Protein AF-A0A3B0MNW0-F1 (afdb_monomer_lite)

Structure (mmCIF, N/CA/C/O backbone):
data_AF-A0A3B0MNW0-F1
#
_entry.id   AF-A0A3B0MNW0-F1
#
loop_
_atom_site.group_PDB
_atom_site.id
_atom_site.type_symbol
_atom_site.label_atom_id
_atom_site.label_alt_id
_atom_site.label_comp_id
_atom_site.label_asym_id
_atom_site.label_entity_id
_atom_site.label_seq_id
_atom_site.pdbx_PDB_ins_code
_atom_site.Cartn_x
_atom_site.Cartn_y
_atom_site.Cartn_z
_atom_site.occupancy
_atom_site.B_iso_or_equiv
_atom_site.auth_seq_id
_atom_site.auth_comp_id
_atom_site.auth_asym_id
_atom_site.auth_atom_id
_atom_site.pdbx_PDB_model_num
ATOM 1 N N . MET A 1 1 ? 29.381 12.693 -3.119 1.00 36.09 1 MET A N 1
ATOM 2 C CA . MET A 1 1 ? 29.227 11.265 -3.473 1.00 36.09 1 MET A CA 1
ATOM 3 C C . MET A 1 1 ? 30.516 10.561 -3.095 1.00 36.09 1 MET A C 1
ATOM 5 O O . MET A 1 1 ? 31.515 10.735 -3.777 1.00 36.09 1 MET A O 1
ATOM 9 N N . THR A 1 2 ? 30.547 9.891 -1.947 1.00 42.56 2 THR A N 1
ATOM 10 C CA . THR A 1 2 ? 31.717 9.126 -1.503 1.00 42.56 2 THR A CA 1
ATOM 11 C C . THR A 1 2 ? 31.659 7.737 -2.134 1.00 42.56 2 THR A C 1
ATOM 13 O O . THR A 1 2 ? 30.657 7.033 -2.026 1.00 42.56 2 THR A O 1
ATOM 16 N N . PHE A 1 3 ? 32.710 7.375 -2.865 1.00 42.12 3 PHE A N 1
ATOM 17 C CA . PHE A 1 3 ? 32.856 6.060 -3.482 1.00 42.12 3 PHE A CA 1
ATOM 18 C C . PHE A 1 3 ? 32.951 4.986 -2.385 1.00 42.12 3 PHE A C 1
ATOM 20 O O . PHE A 1 3 ? 33.597 5.236 -1.364 1.00 42.12 3 PHE A O 1
ATOM 27 N N . PRO A 1 4 ? 32.321 3.808 -2.544 1.00 53.31 4 PRO A N 1
ATOM 28 C CA . PRO A 1 4 ? 32.454 2.745 -1.561 1.00 53.31 4 PRO A CA 1
ATOM 29 C C . PRO A 1 4 ? 33.899 2.233 -1.543 1.00 53.31 4 PRO A C 1
ATOM 31 O O . PRO A 1 4 ? 34.446 1.821 -2.566 1.00 53.31 4 PRO A O 1
ATOM 34 N N . ASP A 1 5 ? 34.489 2.293 -0.354 1.00 54.06 5 ASP A N 1
ATOM 35 C CA . ASP A 1 5 ? 35.835 1.844 -0.010 1.00 54.06 5 ASP A CA 1
ATOM 36 C C . ASP A 1 5 ? 35.990 0.341 -0.324 1.00 54.06 5 ASP A C 1
ATOM 38 O O . ASP A 1 5 ? 35.261 -0.495 0.224 1.00 54.06 5 ASP A O 1
ATOM 42 N N . ARG A 1 6 ? 36.873 -0.002 -1.274 1.00 61.06 6 ARG A N 1
ATOM 43 C CA . ARG A 1 6 ? 37.001 -1.363 -1.835 1.00 61.06 6 ARG A CA 1
ATOM 44 C C . ARG A 1 6 ? 37.738 -2.345 -0.913 1.00 61.06 6 ARG A C 1
ATOM 46 O O . ARG A 1 6 ? 37.731 -3.538 -1.208 1.00 61.06 6 ARG A O 1
ATOM 53 N N . ASP A 1 7 ? 38.285 -1.888 0.216 1.00 60.09 7 ASP A N 1
ATOM 54 C CA . ASP A 1 7 ? 39.252 -2.667 1.007 1.00 60.09 7 ASP A CA 1
ATOM 55 C C . ASP A 1 7 ? 38.707 -3.265 2.321 1.00 60.09 7 ASP A C 1
ATOM 57 O O . ASP A 1 7 ? 39.449 -3.863 3.109 1.00 60.09 7 ASP A O 1
ATOM 61 N N . LYS A 1 8 ? 37.394 -3.197 2.585 1.00 62.44 8 LYS A N 1
ATOM 62 C CA . LYS A 1 8 ? 36.804 -3.854 3.769 1.00 62.44 8 LYS A CA 1
ATOM 63 C C . LYS A 1 8 ? 36.561 -5.346 3.529 1.00 62.44 8 LYS A C 1
ATOM 65 O O . LYS A 1 8 ? 35.678 -5.728 2.762 1.00 62.44 8 LYS A O 1
ATOM 70 N N . LYS A 1 9 ? 37.290 -6.204 4.261 1.00 63.94 9 LYS A N 1
ATOM 71 C CA . LYS A 1 9 ? 37.047 -7.660 4.297 1.00 63.94 9 LYS A CA 1
ATOM 72 C C . LYS A 1 9 ? 35.566 -7.936 4.611 1.00 63.94 9 LYS A C 1
ATOM 74 O O . LYS A 1 9 ? 35.046 -7.379 5.583 1.00 63.94 9 LYS A O 1
ATOM 79 N N . PRO A 1 10 ? 34.875 -8.784 3.829 1.00 61.00 10 PRO A N 1
ATOM 80 C CA . PRO A 1 10 ? 33.451 -9.019 4.017 1.00 61.00 10 PRO A CA 1
ATOM 81 C C . PRO A 1 10 ? 33.197 -9.642 5.393 1.00 61.00 10 PRO A C 1
ATOM 83 O O . PRO A 1 10 ? 33.754 -10.685 5.739 1.00 61.00 10 PRO A O 1
ATOM 86 N N . SER A 1 11 ? 32.354 -8.983 6.189 1.00 72.56 11 SER A N 1
ATOM 87 C CA . SER A 1 11 ? 31.927 -9.482 7.498 1.00 72.56 11 SER A CA 1
ATOM 88 C C . SER A 1 11 ? 31.248 -10.851 7.356 1.00 72.56 11 SER A C 1
ATOM 90 O O . SER A 1 11 ? 30.500 -11.084 6.402 1.00 72.56 11 SER A O 1
ATOM 92 N N . LYS A 1 12 ? 31.466 -11.755 8.324 1.00 70.44 12 LYS A N 1
ATOM 93 C CA . LYS A 1 12 ? 30.869 -13.108 8.357 1.00 70.44 12 LYS A CA 1
ATOM 94 C C . LYS A 1 12 ? 29.346 -13.077 8.158 1.00 70.44 12 LYS A C 1
ATOM 96 O O . LYS A 1 12 ? 28.796 -13.950 7.491 1.00 70.44 12 LYS A O 1
ATOM 101 N N . THR A 1 13 ? 28.689 -12.029 8.650 1.00 71.56 13 THR A N 1
ATOM 102 C CA . THR A 1 13 ? 27.249 -11.788 8.487 1.00 71.56 13 THR A CA 1
ATOM 103 C C . THR A 1 13 ? 26.849 -11.589 7.021 1.00 71.56 13 THR A C 1
ATOM 105 O O . THR A 1 13 ? 25.862 -12.161 6.568 1.00 71.56 13 THR A O 1
ATOM 108 N N . VAL A 1 14 ? 27.640 -10.839 6.246 1.00 72.31 14 VAL A N 1
ATOM 109 C CA . VAL A 1 14 ? 27.376 -10.574 4.818 1.00 72.31 14 VAL A CA 1
ATOM 110 C C . VAL A 1 14 ? 27.516 -11.859 3.997 1.00 72.31 14 VAL A C 1
ATOM 112 O O . VAL A 1 14 ? 26.724 -12.110 3.089 1.00 72.31 14 VAL A O 1
ATOM 115 N N . ASN A 1 15 ? 28.469 -12.720 4.362 1.00 75.12 15 ASN A N 1
ATOM 116 C CA . ASN A 1 15 ? 28.661 -14.016 3.710 1.00 75.12 15 ASN A CA 1
ATOM 117 C C . ASN A 1 15 ? 27.502 -14.984 3.992 1.00 75.12 15 ASN A C 1
ATOM 119 O O . ASN A 1 15 ? 27.052 -15.667 3.072 1.00 75.12 15 ASN A O 1
ATOM 123 N N . PHE A 1 16 ? 26.971 -15.003 5.220 1.00 80.31 16 PHE A N 1
ATOM 124 C CA . PHE A 1 16 ? 25.809 -15.826 5.571 1.00 80.31 16 PHE A CA 1
ATOM 125 C C . PHE A 1 16 ? 24.532 -15.367 4.853 1.00 80.31 16 PHE A C 1
ATOM 127 O O . PHE A 1 16 ? 23.819 -16.186 4.275 1.00 80.31 16 PHE A O 1
ATOM 134 N N . ILE A 1 17 ? 24.282 -14.056 4.798 1.00 77.62 17 ILE A N 1
ATOM 135 C CA . ILE A 1 17 ? 23.137 -13.492 4.063 1.00 77.62 17 ILE A CA 1
ATOM 136 C C . ILE A 1 17 ? 23.224 -13.853 2.575 1.00 77.62 17 ILE A C 1
ATOM 138 O O . ILE A 1 17 ? 22.239 -14.299 1.985 1.00 77.62 17 ILE A O 1
ATOM 142 N N . ASN A 1 18 ? 24.408 -13.724 1.968 1.00 74.38 18 ASN A N 1
ATOM 143 C CA . ASN A 1 18 ? 24.621 -14.110 0.573 1.00 74.38 18 ASN A CA 1
ATOM 144 C C . ASN A 1 18 ? 24.443 -15.621 0.347 1.00 74.38 18 ASN A C 1
ATOM 146 O O . ASN A 1 18 ? 23.929 -16.019 -0.699 1.00 74.38 18 ASN A O 1
ATOM 150 N N . PHE A 1 19 ? 24.821 -16.460 1.315 1.00 81.81 19 PHE A N 1
ATOM 151 C CA . PHE A 1 19 ? 24.630 -17.911 1.255 1.00 81.81 19 PHE A CA 1
ATOM 152 C C . PHE A 1 19 ? 23.146 -18.300 1.293 1.00 81.81 19 PHE A C 1
ATOM 154 O O . PHE A 1 19 ? 22.674 -19.011 0.404 1.00 81.81 19 PHE A O 1
ATOM 161 N N . VAL A 1 20 ? 22.387 -17.773 2.258 1.00 80.56 20 VAL A N 1
ATOM 162 C CA . VAL A 1 20 ? 20.937 -18.013 2.368 1.00 80.56 20 VAL A CA 1
ATOM 163 C C . VAL A 1 20 ? 20.207 -17.491 1.127 1.00 80.56 20 VAL A C 1
ATOM 165 O O . VAL A 1 20 ? 19.346 -18.177 0.575 1.00 80.56 20 VAL A O 1
ATOM 168 N N . ARG A 1 21 ? 20.606 -16.320 0.616 1.00 73.75 21 ARG A N 1
ATOM 169 C CA . ARG A 1 21 ? 20.029 -15.734 -0.601 1.00 73.75 21 ARG A CA 1
ATOM 170 C C . ARG A 1 21 ? 20.258 -16.598 -1.841 1.00 73.75 21 ARG A C 1
ATOM 172 O O . ARG A 1 21 ? 19.325 -16.785 -2.618 1.00 73.75 21 ARG A O 1
ATOM 179 N N . ARG A 1 22 ? 21.471 -17.143 -2.016 1.00 75.00 22 ARG A N 1
ATOM 180 C CA . ARG A 1 22 ? 21.783 -18.095 -3.099 1.00 75.00 22 ARG A CA 1
ATOM 181 C C . ARG A 1 22 ? 20.985 -19.387 -2.951 1.00 75.00 22 ARG A C 1
ATOM 183 O O . ARG A 1 22 ? 20.502 -19.913 -3.946 1.00 75.00 22 ARG A O 1
ATOM 190 N N . ARG A 1 23 ? 20.818 -19.881 -1.720 1.00 78.75 23 ARG A N 1
ATOM 191 C CA . ARG A 1 23 ? 20.096 -21.132 -1.449 1.00 78.75 23 ARG A CA 1
ATOM 192 C C . ARG A 1 23 ? 18.610 -21.047 -1.789 1.00 78.75 23 ARG A C 1
ATOM 194 O O . ARG A 1 23 ? 18.051 -22.033 -2.258 1.00 78.75 23 ARG A O 1
ATOM 201 N N . LEU A 1 24 ? 18.000 -19.889 -1.552 1.00 81.19 24 LEU A N 1
ATOM 202 C CA . LEU A 1 24 ? 16.569 -19.652 -1.751 1.00 81.19 24 LEU A CA 1
ATOM 203 C C . LEU A 1 24 ? 16.244 -19.012 -3.113 1.00 81.19 24 LEU A C 1
ATOM 205 O O . LEU A 1 24 ? 15.097 -18.654 -3.353 1.00 81.19 24 LEU A O 1
ATOM 209 N N . ASN A 1 25 ? 17.243 -18.874 -3.999 1.00 75.38 25 ASN A N 1
ATOM 210 C CA . ASN A 1 25 ? 17.125 -18.290 -5.341 1.00 75.38 25 ASN A CA 1
ATOM 211 C C . ASN A 1 25 ? 16.321 -16.976 -5.375 1.00 75.38 25 ASN A C 1
ATOM 213 O O . ASN A 1 25 ? 15.524 -16.735 -6.280 1.00 75.38 25 ASN A O 1
ATOM 217 N N . PHE A 1 26 ? 16.500 -16.122 -4.363 1.00 73.88 26 PHE A N 1
ATOM 218 C CA . PHE A 1 26 ? 15.777 -14.857 -4.318 1.00 73.88 26 PHE A CA 1
ATOM 219 C C . PHE A 1 26 ? 16.351 -13.892 -5.361 1.00 73.88 26 PHE A C 1
ATOM 221 O O . PHE A 1 26 ? 17.525 -13.505 -5.232 1.00 73.88 26 PHE A O 1
ATOM 228 N N . PRO A 1 27 ? 15.552 -13.441 -6.350 1.00 73.25 27 PRO A N 1
ATOM 229 C CA . PRO A 1 27 ? 16.014 -12.472 -7.329 1.00 73.25 27 PRO A CA 1
ATOM 230 C C . PRO A 1 27 ? 16.506 -11.206 -6.623 1.00 73.25 27 PRO A C 1
ATOM 232 O O . PRO A 1 27 ? 15.919 -10.693 -5.663 1.00 73.25 27 PRO A O 1
ATOM 235 N N . LYS A 1 28 ? 17.657 -10.703 -7.067 1.00 65.81 28 LYS A N 1
ATOM 236 C CA . LYS A 1 28 ? 18.142 -9.393 -6.644 1.00 65.81 28 LYS A CA 1
ATOM 237 C C . LYS A 1 28 ? 17.411 -8.349 -7.477 1.00 65.81 28 LYS A C 1
ATOM 239 O O . LYS A 1 28 ? 17.868 -7.993 -8.559 1.00 65.81 28 LYS A O 1
ATOM 244 N N . PHE A 1 29 ? 16.280 -7.866 -6.970 1.00 66.94 29 PHE A N 1
ATOM 245 C CA . PHE A 1 29 ? 15.627 -6.685 -7.521 1.00 66.94 29 PHE A CA 1
ATOM 246 C C . PHE A 1 29 ? 16.556 -5.487 -7.312 1.00 66.94 29 PHE A C 1
ATOM 248 O O . PHE A 1 29 ? 16.593 -4.875 -6.251 1.00 66.94 29 PHE A O 1
ATOM 255 N N . THR A 1 30 ? 17.375 -5.216 -8.325 1.00 62.50 30 THR A N 1
ATOM 256 C CA . THR A 1 30 ? 18.243 -4.034 -8.410 1.00 62.50 30 THR A CA 1
ATOM 257 C C . THR A 1 30 ? 17.519 -2.965 -9.223 1.00 62.50 30 THR A C 1
ATOM 259 O O . THR A 1 30 ? 18.106 -2.296 -10.064 1.00 62.50 30 THR A O 1
ATOM 262 N N . ILE A 1 31 ? 16.202 -2.879 -9.040 1.00 62.00 31 ILE A N 1
ATOM 263 C CA . ILE A 1 31 ? 15.390 -1.845 -9.655 1.00 62.00 31 ILE A CA 1
ATOM 264 C C . ILE A 1 31 ? 15.525 -0.665 -8.704 1.00 62.00 31 ILE A C 1
ATOM 266 O O . ILE A 1 31 ? 14.866 -0.620 -7.666 1.00 62.00 31 ILE A O 1
ATOM 270 N N . ASN A 1 32 ? 16.438 0.258 -9.004 1.00 57.22 32 ASN A N 1
ATOM 271 C CA . ASN A 1 32 ? 16.255 1.601 -8.478 1.00 57.22 32 ASN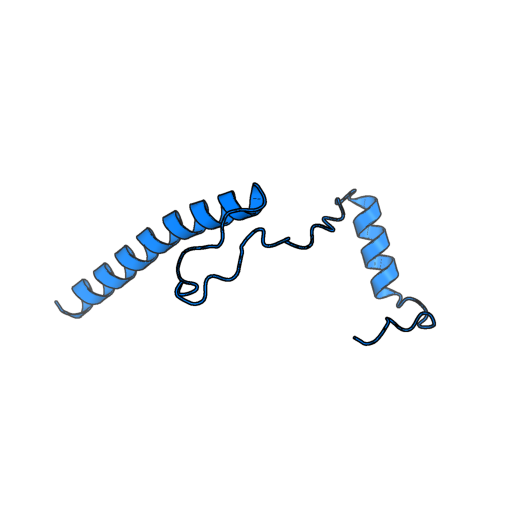 A CA 1
ATOM 272 C C . ASN A 1 32 ? 14.897 2.046 -9.028 1.00 57.22 32 ASN A C 1
ATOM 274 O O . ASN A 1 32 ? 14.728 1.954 -10.245 1.00 57.22 32 ASN A O 1
ATOM 278 N N . PRO A 1 33 ? 13.922 2.451 -8.197 1.00 57.12 33 PRO A N 1
ATOM 279 C CA . PRO A 1 33 ? 12.699 3.030 -8.720 1.00 57.12 33 PRO A CA 1
ATOM 280 C C . PRO A 1 33 ? 13.106 4.283 -9.497 1.00 57.12 33 PRO A C 1
ATOM 282 O O . PRO A 1 33 ? 13.425 5.320 -8.919 1.00 57.12 33 PRO A O 1
ATOM 285 N N . THR A 1 34 ? 13.215 4.154 -10.817 1.00 54.69 34 THR A N 1
ATOM 286 C CA . THR A 1 34 ? 13.338 5.286 -11.720 1.00 54.69 34 THR A CA 1
ATOM 287 C C . THR A 1 34 ? 11.989 5.962 -11.683 1.00 54.69 34 THR A C 1
ATOM 289 O O . THR A 1 34 ? 11.031 5.442 -12.236 1.00 54.69 34 THR A O 1
ATOM 292 N N . TYR A 1 35 ? 11.900 7.079 -10.968 1.00 56.66 35 TYR A N 1
ATOM 293 C CA . TYR A 1 35 ? 10.788 8.007 -11.108 1.00 56.66 35 TYR A CA 1
ATOM 294 C C . TYR A 1 35 ? 10.807 8.478 -12.568 1.00 56.66 35 TYR A C 1
ATOM 296 O O . TYR A 1 35 ? 11.811 9.036 -13.010 1.00 56.66 35 TYR A O 1
ATOM 304 N N . ALA A 1 36 ? 9.763 8.164 -13.336 1.00 55.69 36 ALA A N 1
ATOM 305 C CA . ALA A 1 36 ? 9.637 8.615 -14.726 1.00 55.69 36 ALA A CA 1
ATOM 306 C C . ALA A 1 36 ? 9.175 10.080 -14.809 1.00 55.69 36 ALA A C 1
ATOM 308 O O . ALA A 1 36 ? 9.055 10.641 -15.894 1.00 55.69 36 ALA A O 1
ATOM 309 N N . ASP A 1 37 ? 8.936 10.700 -13.656 1.00 59.94 37 ASP A N 1
ATOM 310 C CA . ASP A 1 37 ? 8.237 11.963 -13.555 1.00 59.94 37 ASP A CA 1
ATOM 311 C C . ASP A 1 37 ? 9.169 13.160 -13.672 1.00 59.94 37 ASP A C 1
ATOM 313 O O . ASP A 1 37 ? 10.158 13.302 -12.946 1.00 59.94 37 ASP A O 1
ATOM 317 N N . ALA A 1 38 ? 8.780 14.082 -14.549 1.00 62.22 38 ALA A N 1
ATOM 318 C CA . ALA A 1 38 ? 9.296 15.436 -14.529 1.00 62.22 38 ALA A CA 1
ATOM 319 C C . ALA A 1 38 ? 8.814 16.147 -13.245 1.00 62.22 38 ALA A C 1
ATOM 321 O O . ALA A 1 38 ? 7.627 16.075 -12.910 1.00 62.22 38 ALA A O 1
ATOM 322 N N . PRO A 1 39 ? 9.698 16.843 -12.504 1.00 61.78 39 PRO A N 1
ATOM 323 C CA . PRO A 1 39 ? 9.301 17.574 -11.308 1.00 61.78 39 PRO A CA 1
ATOM 324 C C . PRO A 1 39 ? 8.455 18.799 -11.683 1.00 61.78 39 PRO A C 1
ATOM 326 O O . PRO A 1 39 ? 8.976 19.876 -11.974 1.00 61.78 39 PRO A O 1
ATOM 329 N N . GLU A 1 40 ? 7.135 18.649 -11.638 1.00 61.22 40 GLU A N 1
ATOM 330 C CA . GLU A 1 40 ? 6.184 19.749 -11.796 1.00 61.22 40 GLU A CA 1
ATOM 331 C C . GLU A 1 40 ? 6.044 20.512 -10.470 1.00 61.22 40 GLU A C 1
ATOM 333 O O . GLU A 1 40 ? 5.411 20.046 -9.525 1.00 61.22 40 GLU A O 1
ATOM 338 N N . ARG A 1 41 ? 6.641 21.711 -10.388 1.00 63.41 41 ARG A N 1
ATOM 339 C CA . ARG A 1 41 ? 6.752 22.523 -9.151 1.00 63.41 41 ARG A CA 1
ATOM 340 C C . ARG A 1 41 ? 5.417 22.882 -8.489 1.00 63.41 41 ARG A C 1
ATOM 342 O O . ARG A 1 41 ? 5.402 23.267 -7.325 1.00 63.41 41 ARG A O 1
ATOM 349 N N . TRP A 1 42 ? 4.326 22.820 -9.241 1.00 65.50 42 TRP A N 1
ATOM 350 C CA . TRP A 1 42 ? 2.982 23.173 -8.790 1.00 65.50 42 TRP A CA 1
ATOM 351 C C . TRP A 1 42 ? 2.184 21.963 -8.288 1.00 65.50 42 TRP A C 1
ATOM 353 O O . TRP A 1 42 ? 1.133 22.146 -7.673 1.00 65.50 42 TRP A O 1
ATOM 363 N N . ARG A 1 43 ? 2.666 20.732 -8.510 1.00 59.28 43 ARG A N 1
ATOM 364 C CA . ARG A 1 43 ? 2.041 19.531 -7.956 1.00 59.28 43 ARG A CA 1
ATOM 365 C C . ARG A 1 43 ? 2.486 19.343 -6.513 1.00 59.28 43 ARG A C 1
ATOM 367 O O . ARG A 1 43 ? 3.664 19.187 -6.207 1.00 59.28 43 ARG A O 1
ATOM 374 N N . THR A 1 44 ? 1.519 19.328 -5.607 1.00 60.06 44 THR A N 1
ATOM 375 C CA . THR A 1 44 ? 1.723 18.795 -4.260 1.00 60.06 44 THR A CA 1
ATOM 376 C C . THR A 1 44 ? 1.979 17.289 -4.391 1.00 60.06 44 THR A C 1
ATOM 378 O O . THR A 1 44 ? 1.313 16.644 -5.198 1.00 60.06 44 THR A O 1
ATOM 381 N N . ASN A 1 45 ? 2.909 16.711 -3.617 1.00 62.75 45 ASN A N 1
ATOM 382 C CA . ASN A 1 45 ? 3.261 15.271 -3.627 1.00 62.75 45 ASN A CA 1
ATOM 383 C C . ASN A 1 45 ? 2.125 14.354 -3.103 1.00 62.75 45 ASN A C 1
ATOM 385 O O . ASN A 1 45 ? 2.363 13.377 -2.396 1.00 62.75 45 ASN A O 1
ATOM 389 N N . MET A 1 46 ? 0.874 14.693 -3.392 1.00 58.06 46 MET A N 1
ATOM 390 C CA . MET A 1 46 ? -0.332 14.181 -2.761 1.00 58.06 46 MET A CA 1
ATOM 391 C C . MET A 1 46 ? -1.184 13.423 -3.790 1.00 58.06 46 MET A C 1
ATOM 393 O O . MET A 1 46 ? -2.342 13.756 -4.012 1.00 58.06 46 MET A O 1
ATOM 397 N N . GLY A 1 47 ? -0.590 12.438 -4.471 1.00 60.94 47 GLY A N 1
ATOM 398 C CA . GLY A 1 47 ? -1.312 11.665 -5.495 1.00 60.94 47 GLY A CA 1
ATOM 399 C C . GLY A 1 47 ? -0.557 10.536 -6.200 1.00 60.94 47 GLY A C 1
ATOM 400 O O . GLY A 1 47 ? -1.134 9.894 -7.068 1.00 60.94 47 GLY A O 1
ATOM 401 N N . GLY A 1 48 ? 0.694 10.254 -5.825 1.00 6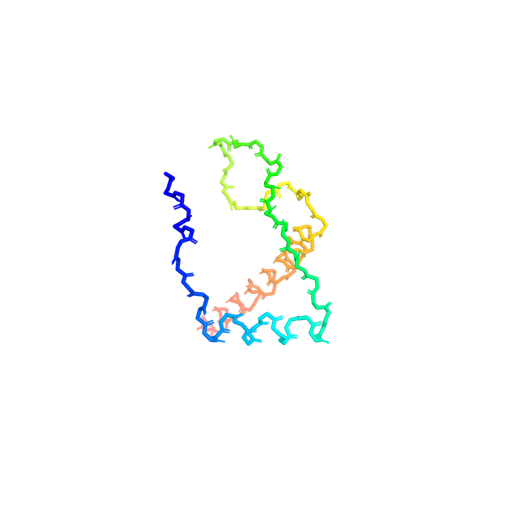0.31 48 GLY A N 1
ATOM 402 C CA . GLY A 1 48 ? 1.535 9.315 -6.569 1.00 60.31 48 GLY A CA 1
ATOM 403 C C . GLY A 1 48 ? 2.107 9.944 -7.843 1.00 60.31 48 GLY A C 1
ATOM 404 O O . GLY A 1 48 ? 1.494 10.805 -8.466 1.00 60.31 48 GLY A O 1
ATOM 405 N N . PHE A 1 49 ? 3.331 9.548 -8.169 1.00 65.06 49 PHE A N 1
ATOM 406 C CA . PHE A 1 49 ? 4.009 9.886 -9.420 1.00 65.06 49 PHE A CA 1
ATOM 407 C C . PHE A 1 49 ? 3.512 8.935 -10.532 1.00 65.06 49 PHE A C 1
ATOM 409 O O . PHE A 1 49 ? 3.044 7.836 -10.209 1.00 65.06 49 PHE A O 1
ATOM 416 N N . ASP A 1 50 ? 3.590 9.339 -11.803 1.00 65.69 50 ASP A N 1
ATOM 417 C CA . ASP A 1 50 ? 3.294 8.499 -12.964 1.00 65.69 50 ASP A CA 1
ATOM 418 C C . ASP A 1 50 ? 4.027 7.157 -12.790 1.00 65.69 50 ASP A C 1
ATOM 420 O O . ASP A 1 50 ? 5.245 7.107 -12.560 1.00 65.69 50 ASP A O 1
ATOM 424 N N . PRO A 1 51 ? 3.298 6.028 -12.796 1.00 59.09 51 PRO A N 1
ATOM 425 C CA . PRO A 1 51 ? 3.888 4.759 -12.427 1.00 59.09 51 PRO A CA 1
ATOM 426 C C . PRO A 1 51 ? 4.886 4.331 -13.503 1.00 59.09 51 PRO A C 1
ATOM 428 O O . PRO A 1 51 ? 4.542 3.742 -14.519 1.00 59.09 51 PRO A O 1
ATOM 431 N N . ALA A 1 52 ? 6.168 4.560 -13.239 1.00 61.12 52 ALA A N 1
ATOM 432 C CA . ALA A 1 52 ? 7.257 4.124 -14.108 1.00 61.12 52 ALA A CA 1
ATOM 433 C C . ALA A 1 52 ? 7.403 2.590 -14.187 1.00 61.12 52 ALA A C 1
ATOM 435 O O . ALA A 1 52 ? 8.198 2.076 -14.972 1.00 61.12 52 ALA A O 1
ATOM 436 N N . THR A 1 53 ? 6.697 1.845 -13.322 1.00 64.81 53 THR A N 1
ATOM 437 C CA . THR A 1 53 ? 6.783 0.383 -13.196 1.00 64.81 53 THR A CA 1
ATOM 438 C C . THR A 1 53 ? 5.445 -0.225 -12.745 1.00 64.81 53 THR A C 1
ATOM 440 O O . THR A 1 53 ? 4.731 0.409 -11.963 1.00 64.81 53 THR A O 1
ATOM 443 N N . PRO A 1 54 ? 5.134 -1.485 -13.118 1.00 74.19 54 PRO A N 1
ATOM 444 C CA . PRO A 1 54 ? 3.905 -2.171 -12.686 1.00 74.19 54 PRO A CA 1
ATOM 445 C C . PRO A 1 54 ? 3.805 -2.330 -11.159 1.00 74.19 54 PRO A C 1
ATOM 447 O O . PRO A 1 54 ? 2.717 -2.408 -10.596 1.00 74.19 54 PRO A O 1
ATOM 450 N N . TYR A 1 55 ? 4.945 -2.345 -10.459 1.00 74.62 55 TYR A N 1
ATOM 451 C CA . TYR A 1 55 ? 4.977 -2.354 -8.997 1.00 74.62 55 TYR A CA 1
ATOM 452 C C . TYR A 1 55 ? 4.476 -1.030 -8.401 1.00 74.62 55 TYR A C 1
ATOM 454 O O . TYR A 1 55 ? 3.712 -1.040 -7.439 1.00 74.62 55 TYR A O 1
ATOM 462 N N . ALA A 1 56 ? 4.863 0.109 -8.987 1.00 71.94 56 ALA A N 1
ATOM 463 C CA . ALA A 1 56 ? 4.398 1.421 -8.541 1.00 71.94 56 ALA A CA 1
ATOM 464 C C . ALA A 1 56 ? 2.881 1.582 -8.741 1.00 71.94 56 ALA A C 1
ATOM 466 O O . ALA A 1 56 ? 2.198 2.077 -7.848 1.00 71.94 56 ALA A O 1
ATOM 467 N N . GLU A 1 57 ? 2.344 1.085 -9.856 1.00 76.25 57 GLU A N 1
ATOM 468 C CA . GLU A 1 57 ? 0.901 1.074 -10.125 1.00 76.25 57 GLU A CA 1
ATOM 469 C C . GLU A 1 57 ? 0.127 0.240 -9.090 1.00 76.25 57 GLU A C 1
ATOM 471 O O . GLU A 1 57 ? -0.868 0.700 -8.526 1.00 76.25 57 GLU A O 1
ATOM 476 N N . ALA A 1 58 ? 0.624 -0.958 -8.759 1.00 77.81 58 ALA A N 1
ATOM 477 C CA . ALA A 1 58 ? 0.035 -1.793 -7.714 1.00 77.81 58 ALA A CA 1
ATOM 478 C C . ALA A 1 58 ? 0.054 -1.102 -6.338 1.00 77.81 58 ALA A C 1
ATOM 480 O O . ALA A 1 58 ? -0.924 -1.184 -5.592 1.00 77.81 58 ALA A O 1
ATOM 481 N N . CYS A 1 59 ? 1.132 -0.382 -6.006 1.00 78.00 59 CYS A N 1
ATOM 482 C CA . CYS A 1 59 ? 1.215 0.400 -4.773 1.00 78.00 59 CYS A CA 1
ATOM 483 C C . CYS A 1 59 ? 0.204 1.555 -4.7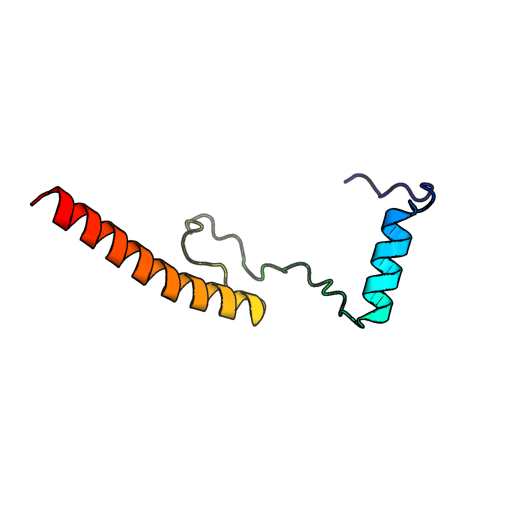37 1.00 78.00 59 CYS A C 1
ATOM 485 O O . CYS A 1 59 ? -0.408 1.773 -3.691 1.00 78.00 59 CYS A O 1
ATOM 487 N N . ILE A 1 60 ? -0.004 2.265 -5.850 1.00 80.94 60 ILE A N 1
ATOM 488 C CA . ILE A 1 60 ? -0.996 3.350 -5.943 1.00 80.94 60 ILE A CA 1
ATOM 489 C C . ILE A 1 60 ? -2.415 2.791 -5.798 1.00 80.94 60 ILE A C 1
ATOM 491 O O . ILE A 1 60 ? -3.204 3.305 -5.004 1.00 80.94 60 ILE A O 1
ATOM 495 N N . ASN A 1 61 ? -2.728 1.695 -6.488 1.00 83.38 61 ASN A N 1
ATOM 496 C CA . ASN A 1 61 ? -4.042 1.061 -6.393 1.00 83.38 61 ASN A CA 1
ATOM 497 C C . ASN A 1 61 ? -4.329 0.539 -4.978 1.00 83.38 61 ASN A C 1
ATOM 499 O O . ASN A 1 61 ? -5.422 0.752 -4.448 1.00 83.38 61 ASN A O 1
ATOM 503 N N . TYR A 1 62 ? -3.339 -0.078 -4.327 1.00 84.50 62 TYR A N 1
ATOM 504 C CA . TYR A 1 62 ? -3.463 -0.490 -2.930 1.00 84.50 62 TYR A CA 1
ATOM 505 C C . TYR A 1 62 ? -3.646 0.709 -1.989 1.00 84.50 62 TYR A C 1
ATOM 507 O O . TYR A 1 62 ? -4.502 0.671 -1.104 1.00 84.50 62 TYR A O 1
ATOM 515 N N . HIS A 1 63 ? -2.875 1.783 -2.190 1.00 85.31 63 HIS A N 1
ATOM 516 C CA . HIS A 1 63 ? -2.976 3.003 -1.393 1.00 85.31 63 HIS A CA 1
ATOM 517 C C . HIS A 1 63 ? -4.375 3.618 -1.480 1.00 85.31 63 HIS A C 1
ATOM 519 O O . HIS A 1 63 ? -4.983 3.885 -0.445 1.00 85.31 63 HIS A O 1
ATOM 525 N N . ASN A 1 64 ? -4.915 3.764 -2.692 1.00 83.25 64 ASN A N 1
ATOM 526 C CA . ASN A 1 64 ? -6.245 4.331 -2.903 1.00 83.25 64 ASN A CA 1
ATOM 527 C C . ASN A 1 64 ? -7.331 3.495 -2.221 1.00 83.25 64 ASN A C 1
ATOM 529 O O . ASN A 1 64 ? -8.201 4.051 -1.556 1.00 83.25 64 ASN A O 1
ATOM 533 N N . HIS A 1 65 ? -7.240 2.165 -2.304 1.00 86.62 65 HIS A N 1
ATOM 534 C CA . HIS A 1 65 ? -8.172 1.281 -1.610 1.00 86.62 65 HIS A CA 1
ATOM 535 C C . HIS A 1 65 ? -8.059 1.422 -0.082 1.00 86.62 65 HIS A C 1
ATOM 537 O O . HIS A 1 65 ? -9.065 1.584 0.604 1.00 86.62 65 HIS A O 1
ATOM 543 N N . ALA A 1 66 ? -6.841 1.419 0.470 1.00 87.56 66 ALA A N 1
ATOM 544 C CA . ALA A 1 66 ? -6.612 1.504 1.913 1.00 87.56 66 ALA A CA 1
ATOM 545 C C . ALA A 1 66 ? -7.036 2.856 2.519 1.00 87.56 66 ALA A C 1
ATOM 547 O O . ALA A 1 66 ? -7.635 2.890 3.598 1.00 87.56 66 ALA A O 1
ATOM 548 N N . VAL A 1 67 ? -6.764 3.965 1.827 1.00 88.94 67 VAL A N 1
ATOM 549 C CA . VAL A 1 67 ? -7.101 5.319 2.294 1.00 88.94 67 VAL A CA 1
ATOM 550 C C . VAL A 1 67 ? -8.611 5.500 2.442 1.00 88.94 67 VAL A C 1
ATOM 552 O O . VAL A 1 67 ? -9.055 6.084 3.432 1.00 88.94 67 VAL A O 1
ATOM 555 N N . THR A 1 68 ? -9.418 4.948 1.531 1.00 87.25 68 THR A N 1
ATOM 556 C CA . THR A 1 68 ? -10.883 5.014 1.641 1.00 87.25 68 THR A CA 1
ATOM 557 C C . THR A 1 68 ? -11.391 4.349 2.924 1.00 87.25 68 THR A C 1
ATOM 559 O O . THR A 1 68 ? -12.219 4.933 3.630 1.00 87.25 68 THR A O 1
ATOM 562 N N . PHE A 1 69 ? -10.857 3.177 3.287 1.00 92.25 69 PHE A N 1
ATOM 563 C CA . PHE A 1 69 ? -11.224 2.510 4.543 1.00 92.25 69 PHE A CA 1
ATOM 564 C C . PHE A 1 69 ? -10.759 3.286 5.775 1.00 92.25 69 PHE A C 1
ATOM 566 O O . PHE A 1 69 ? -11.510 3.386 6.746 1.00 92.25 69 PHE A O 1
ATOM 573 N N . MET A 1 70 ? -9.560 3.874 5.744 1.00 90.31 70 MET A N 1
ATOM 574 C CA . MET A 1 70 ? -9.071 4.695 6.857 1.00 90.31 70 MET A CA 1
ATOM 575 C C . MET A 1 70 ? -9.983 5.895 7.123 1.00 90.31 70 MET A C 1
ATOM 577 O O . MET A 1 70 ? -10.345 6.140 8.274 1.00 90.31 70 MET A O 1
ATOM 581 N N . ILE A 1 71 ? -10.400 6.608 6.072 1.00 91.69 71 ILE A N 1
ATOM 582 C CA . ILE A 1 71 ? -11.315 7.750 6.200 1.00 91.69 71 ILE A CA 1
ATOM 583 C C . ILE A 1 71 ? -12.649 7.296 6.797 1.00 91.69 71 ILE A C 1
ATOM 585 O O . ILE A 1 71 ? -13.139 7.914 7.742 1.00 91.69 71 ILE A O 1
ATOM 589 N N . PHE A 1 72 ? -13.215 6.195 6.297 1.00 93.00 72 PHE A N 1
ATOM 590 C CA . PHE A 1 72 ? -14.468 5.650 6.817 1.00 93.00 72 PHE A CA 1
ATOM 591 C C . PHE A 1 72 ? -14.386 5.325 8.316 1.00 93.00 72 PHE A C 1
ATOM 593 O O . PHE A 1 72 ? -15.264 5.726 9.083 1.00 93.00 72 PHE A O 1
ATOM 600 N N . VAL A 1 73 ? -13.318 4.651 8.755 1.00 94.44 73 VAL A N 1
ATOM 601 C CA . VAL A 1 73 ? -13.117 4.308 10.172 1.00 94.44 73 VAL A CA 1
ATOM 602 C C . VAL A 1 73 ? -12.991 5.567 11.028 1.00 94.44 73 VAL A C 1
ATOM 604 O O . VAL A 1 73 ? -13.684 5.683 12.037 1.00 94.44 73 VAL A O 1
ATOM 607 N N . VAL A 1 74 ? -12.162 6.533 10.621 1.00 94.31 74 VAL A N 1
ATOM 608 C CA . VAL A 1 74 ? -11.959 7.781 11.376 1.00 94.31 74 VAL A CA 1
ATOM 609 C C . VAL A 1 74 ? -13.263 8.569 11.508 1.00 94.31 74 VAL A C 1
ATOM 611 O O . VAL A 1 74 ? -13.606 8.996 12.611 1.00 94.31 74 VAL A O 1
ATOM 614 N N . LEU A 1 75 ? -14.023 8.724 10.420 1.00 93.25 75 LEU A N 1
ATOM 615 C CA . LEU A 1 75 ? -15.316 9.412 10.454 1.00 93.25 75 LEU A CA 1
ATOM 616 C C . LEU A 1 75 ? -16.330 8.683 11.337 1.00 93.25 75 LEU A C 1
ATOM 618 O O . LEU A 1 75 ? -17.065 9.330 12.082 1.00 93.25 75 LEU A O 1
ATOM 622 N N . THR A 1 76 ? -16.343 7.350 11.295 1.00 92.88 76 THR A N 1
ATOM 623 C CA . THR A 1 76 ? -17.228 6.535 12.134 1.00 92.88 76 THR A CA 1
ATOM 624 C C . THR A 1 76 ? -16.897 6.721 13.611 1.00 92.88 76 TH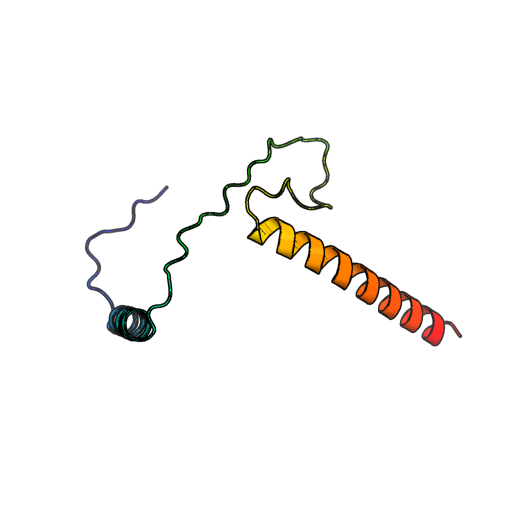R A C 1
ATOM 626 O O . THR A 1 76 ? -17.795 7.013 14.397 1.00 92.88 76 THR A O 1
ATOM 629 N N . VAL A 1 77 ? -15.615 6.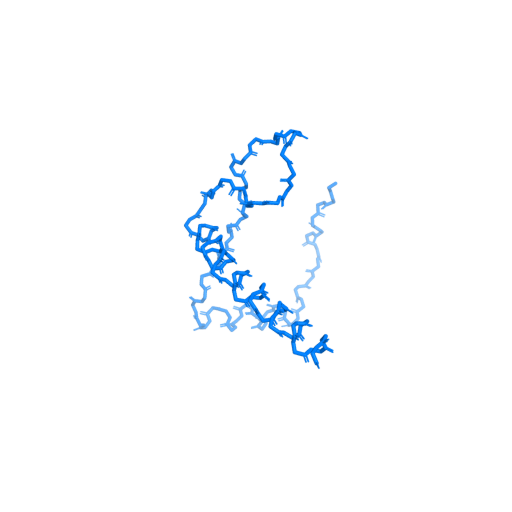644 13.986 1.00 93.50 77 VAL A N 1
ATOM 630 C CA . VAL A 1 77 ? -15.161 6.868 15.369 1.00 93.50 77 VAL A CA 1
ATOM 631 C C . VAL A 1 77 ? -15.528 8.276 15.839 1.00 93.50 77 VAL A C 1
ATOM 633 O O . VAL A 1 77 ? -16.148 8.427 16.893 1.00 93.50 77 VAL A O 1
ATOM 636 N N . LEU A 1 78 ? -15.224 9.306 15.043 1.00 93.25 78 LEU A N 1
ATOM 637 C CA . LEU A 1 78 ? -15.581 10.690 15.369 1.00 93.25 78 LEU A CA 1
ATOM 638 C C . LEU A 1 78 ? -17.094 10.866 15.550 1.00 93.25 78 LEU A C 1
ATOM 640 O O . LEU A 1 78 ? -17.525 11.526 16.495 1.00 93.25 78 LEU A O 1
ATOM 644 N N . HIS A 1 79 ? -17.904 10.253 14.686 1.00 90.69 79 HIS A 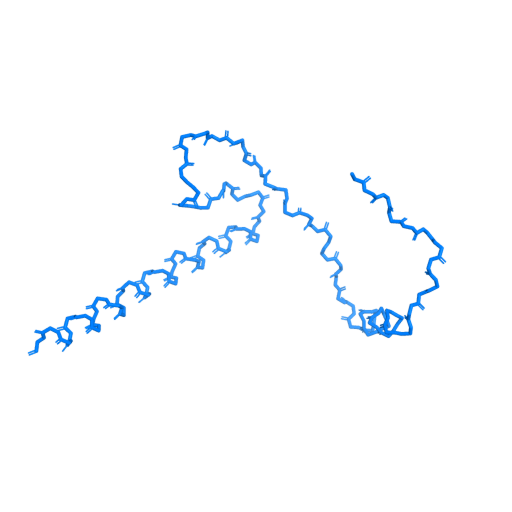N 1
ATOM 645 C CA . HIS A 1 79 ? -19.359 10.292 14.800 1.00 90.69 79 HIS A CA 1
ATOM 646 C C . HIS A 1 79 ? -19.855 9.591 16.073 1.00 90.69 79 HIS A C 1
ATOM 648 O O . HIS A 1 79 ? -20.734 10.119 16.749 1.00 90.69 79 HIS A O 1
ATOM 654 N N . THR A 1 80 ? -19.288 8.436 16.431 1.00 89.88 80 THR A N 1
ATOM 655 C CA . THR A 1 80 ? -19.678 7.702 17.648 1.00 89.88 80 THR A CA 1
ATOM 656 C C . THR A 1 80 ? -19.254 8.386 18.943 1.00 89.88 80 THR A C 1
ATOM 658 O O . THR A 1 80 ? -19.935 8.216 19.940 1.00 89.88 80 THR A O 1
ATOM 661 N N . VAL A 1 81 ? -18.162 9.157 18.942 1.00 86.75 81 VAL A N 1
ATOM 662 C CA . VAL A 1 81 ? -17.692 9.901 20.127 1.00 86.75 81 VAL A CA 1
ATOM 663 C C . VAL A 1 81 ? -18.454 11.215 20.313 1.00 86.75 81 VAL A C 1
ATOM 665 O O . VAL A 1 81 ? -18.606 11.694 21.432 1.00 86.75 81 VAL A O 1
ATOM 668 N N . ARG A 1 82 ? -18.923 11.830 19.220 1.00 72.44 82 ARG A N 1
ATOM 669 C CA . ARG A 1 82 ? -19.711 13.071 19.274 1.00 72.44 82 ARG A CA 1
ATOM 670 C C . ARG A 1 82 ? -21.158 12.840 19.737 1.00 72.44 82 ARG A C 1
ATOM 672 O O . ARG A 1 82 ? -21.820 13.807 20.107 1.00 72.44 82 ARG A O 1
ATOM 679 N N . LYS A 1 83 ? -21.652 11.608 19.641 1.00 52.75 83 LYS A N 1
ATOM 680 C CA . LYS A 1 83 ? -23.029 11.228 19.958 1.00 52.75 83 LYS A CA 1
ATOM 681 C C . LYS A 1 83 ? -23.120 10.665 21.369 1.00 52.75 83 LYS A C 1
ATOM 683 O O . LYS A 1 83 ? -24.144 10.959 22.019 1.00 52.75 83 LYS A O 1
#

Secondary structure (DSSP, 8-state):
-PPP-TT-PPPHHHHHHHHHHHHTT---------------TT--S-S----SSHHHHHHHHHHHHHHHHHHHHHHHHHHHHH-

InterPro domains:
  IPR036257 Cytochrome C oxidase subunit II, transmembrane domain superfamily [G3DSA:1.10.287.90] (25-81)
  IPR036257 Cytochrome C oxidase subunit II, transmembrane domain superfamily [SSF81464] (43-79)

Organism: Theileria annulata (NCBI:txid5874)

Radius of gyration: 21.63 Å; chains: 1; bounding box: 62×44×35 Å

Foldseek 3Di:
DDDPDPPDDDDPVNVVVVVVCVVVVPDDPPDPQPQPDDPDVPDDPPQAGDRPDPVSVVVNVVVVVVVVVVVVVVVVVVVVVVD

pLDDT: mean 71.76, std 13.63, range [36.09, 94.44]

Sequence (83 aa):
MTFPDRDKKPSKTVNFINFVRRRLNFPKFTINPTYADAPERWRTNMGGFDPATPYAEACINYHNHAVTFMIFVVLTVLHTVRK